Protein AF-A0AAU5I8P6-F1 (afdb_monomer)

Mean predicted aligned error: 8.09 Å

pLDDT: mean 85.66, std 13.5, range [38.06, 97.94]

Structure (mmCIF, N/CA/C/O backbone):
data_AF-A0AAU5I8P6-F1
#
_entry.id   AF-A0AAU5I8P6-F1
#
loop_
_atom_site.group_PDB
_atom_site.id
_atom_site.type_symbol
_atom_site.label_atom_id
_atom_site.label_alt_id
_atom_site.label_comp_id
_atom_site.label_asym_id
_atom_site.label_entity_id
_atom_site.label_seq_id
_atom_site.pdbx_PDB_ins_code
_atom_site.Cartn_x
_atom_site.Cartn_y
_atom_site.Cartn_z
_atom_site.occupancy
_atom_site.B_iso_or_equiv
_atom_site.auth_seq_id
_atom_site.auth_comp_id
_atom_site.auth_asym_id
_atom_site.auth_atom_id
_atom_site.pdbx_PDB_model_num
ATOM 1 N N . MET A 1 1 ? 36.161 -5.180 -38.883 1.00 38.06 1 MET A N 1
ATOM 2 C CA . MET A 1 1 ? 35.392 -4.011 -38.407 1.00 38.06 1 MET A CA 1
ATOM 3 C C . MET A 1 1 ? 34.791 -4.362 -37.059 1.00 38.06 1 MET A C 1
ATOM 5 O O . MET A 1 1 ? 33.979 -5.272 -36.997 1.00 38.06 1 MET A O 1
ATOM 9 N N . THR A 1 2 ? 35.215 -3.701 -35.987 1.00 54.69 2 THR A N 1
ATOM 10 C CA . THR A 1 2 ? 34.563 -3.771 -34.671 1.00 54.69 2 THR A CA 1
ATOM 11 C C . THR A 1 2 ? 33.466 -2.709 -34.642 1.00 54.69 2 THR A C 1
ATOM 13 O O . THR A 1 2 ? 33.736 -1.548 -34.342 1.00 54.69 2 THR A O 1
ATOM 16 N N . GLY A 1 3 ? 32.255 -3.079 -35.065 1.00 48.19 3 GLY A N 1
ATOM 17 C CA . GLY A 1 3 ? 31.075 -2.227 -34.887 1.00 48.19 3 GLY A CA 1
ATOM 18 C C . GLY A 1 3 ? 30.743 -2.054 -33.396 1.00 48.19 3 GLY A C 1
ATOM 19 O O . GLY A 1 3 ? 31.199 -2.869 -32.588 1.00 48.19 3 GLY A O 1
ATOM 20 N N . PRO A 1 4 ? 29.982 -1.014 -33.006 1.00 52.97 4 PRO A N 1
ATOM 21 C CA . PRO A 1 4 ? 29.593 -0.817 -31.612 1.00 52.97 4 PRO A CA 1
ATOM 22 C C . PRO A 1 4 ? 28.856 -2.061 -31.100 1.00 52.97 4 PRO A C 1
ATOM 24 O O . PRO A 1 4 ? 27.838 -2.457 -31.666 1.00 52.97 4 PRO A O 1
ATOM 27 N N . SER A 1 5 ? 29.377 -2.698 -30.044 1.00 63.19 5 SER A N 1
ATOM 28 C CA . SER A 1 5 ? 28.710 -3.833 -29.403 1.00 63.19 5 SER A CA 1
ATOM 29 C C . SER A 1 5 ? 27.565 -3.298 -28.548 1.00 63.19 5 SER A C 1
ATOM 31 O O . SER A 1 5 ? 27.720 -3.056 -27.351 1.00 63.19 5 SER A O 1
ATOM 33 N N . TYR A 1 6 ? 26.423 -3.042 -29.176 1.00 64.38 6 TYR A N 1
ATOM 34 C CA . TYR A 1 6 ? 25.206 -2.750 -28.438 1.00 64.38 6 TYR A CA 1
ATOM 35 C C . TYR A 1 6 ? 24.753 -4.048 -27.755 1.00 64.38 6 TYR A C 1
ATOM 37 O O . TYR A 1 6 ? 24.409 -5.016 -28.431 1.00 64.38 6 TYR A O 1
ATOM 45 N N . THR A 1 7 ? 24.822 -4.107 -26.424 1.00 65.12 7 THR A N 1
ATOM 46 C CA . THR A 1 7 ? 24.395 -5.268 -25.628 1.00 65.12 7 THR A CA 1
ATOM 47 C C . THR A 1 7 ? 23.141 -4.911 -24.830 1.00 65.12 7 THR A C 1
ATOM 49 O O . THR A 1 7 ? 23.043 -3.826 -24.262 1.00 65.12 7 THR A O 1
ATOM 52 N N . SER A 1 8 ? 22.157 -5.813 -24.791 1.00 68.31 8 SER A N 1
ATOM 53 C CA . SER A 1 8 ? 20.962 -5.691 -23.945 1.00 68.31 8 SER A CA 1
ATOM 54 C C . SER A 1 8 ? 20.934 -6.818 -22.910 1.00 68.31 8 SER A C 1
ATOM 56 O O . SER A 1 8 ? 21.390 -7.930 -23.173 1.00 68.31 8 SER A O 1
ATOM 58 N N . ASN A 1 9 ? 20.405 -6.537 -21.713 1.00 74.62 9 ASN A N 1
ATOM 59 C CA . ASN A 1 9 ? 20.181 -7.546 -20.671 1.00 74.62 9 AS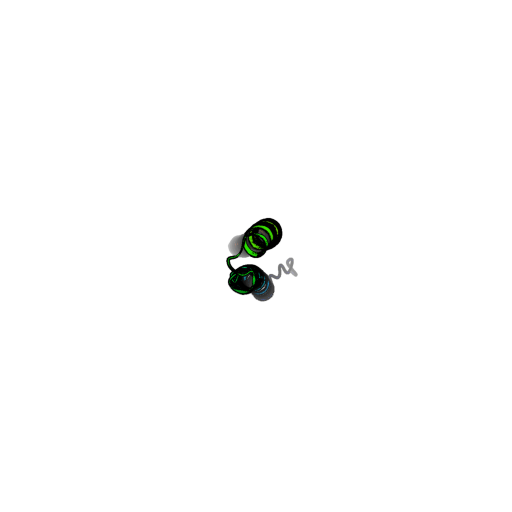N A CA 1
ATOM 60 C C . ASN A 1 9 ? 18.696 -7.572 -20.263 1.00 74.62 9 ASN A C 1
ATOM 62 O O . ASN A 1 9 ? 18.323 -7.067 -19.200 1.00 74.62 9 ASN A O 1
ATOM 66 N N . PRO A 1 10 ? 17.821 -8.148 -21.107 1.00 72.69 10 PRO A N 1
ATOM 67 C CA . PRO A 1 10 ? 16.388 -8.206 -20.834 1.00 72.69 10 PRO A CA 1
ATOM 68 C C . PRO A 1 10 ? 16.053 -9.030 -19.583 1.00 72.69 10 PRO A C 1
ATOM 70 O O . PRO A 1 10 ? 15.050 -8.756 -18.929 1.00 72.69 10 PRO A O 1
ATOM 73 N N . ALA A 1 11 ? 16.893 -10.002 -19.209 1.00 75.69 11 ALA A N 1
ATOM 74 C CA . ALA A 1 11 ? 16.685 -10.818 -18.015 1.00 75.69 11 ALA A CA 1
ATOM 75 C C . ALA A 1 11 ? 16.783 -9.989 -16.724 1.00 75.69 11 ALA A C 1
ATOM 77 O O . ALA A 1 11 ? 15.948 -10.151 -15.836 1.00 75.69 11 ALA A O 1
ATOM 78 N N . ALA A 1 12 ? 17.743 -9.061 -16.639 1.00 76.94 12 ALA A N 1
ATOM 79 C CA . ALA A 1 12 ? 17.863 -8.154 -15.496 1.00 76.94 12 ALA A CA 1
ATOM 80 C C . ALA A 1 12 ? 16.648 -7.216 -15.369 1.00 76.94 12 ALA A C 1
ATOM 82 O O . ALA A 1 12 ? 16.142 -7.011 -14.268 1.00 76.94 12 ALA A O 1
ATOM 83 N N . ILE A 1 13 ? 16.132 -6.710 -16.495 1.00 77.75 13 ILE A N 1
ATOM 84 C CA . ILE A 1 13 ? 14.933 -5.853 -16.535 1.00 77.75 13 ILE A CA 1
ATOM 85 C C . ILE A 1 13 ? 13.688 -6.626 -16.069 1.00 77.75 13 ILE A C 1
ATOM 87 O O . ILE A 1 13 ? 12.906 -6.123 -15.261 1.00 77.75 13 ILE A O 1
ATOM 91 N N . ILE A 1 14 ? 13.518 -7.869 -16.534 1.00 80.19 14 ILE A N 1
ATOM 92 C CA . ILE A 1 14 ? 12.419 -8.750 -16.103 1.00 80.19 14 ILE A CA 1
ATOM 93 C C . ILE A 1 14 ? 12.543 -9.087 -14.611 1.00 80.19 14 ILE A C 1
ATOM 95 O O . ILE A 1 14 ? 11.541 -9.101 -13.901 1.00 80.19 14 ILE A O 1
ATOM 99 N N . GLY A 1 15 ? 13.761 -9.332 -14.119 1.00 80.44 15 GLY A N 1
ATOM 100 C CA . GLY A 1 15 ? 14.017 -9.565 -12.697 1.00 80.44 15 GLY A CA 1
ATOM 101 C C . GLY A 1 15 ? 13.605 -8.375 -11.829 1.00 80.44 15 GLY A C 1
ATOM 102 O O . GLY A 1 15 ? 12.868 -8.558 -10.866 1.00 80.44 15 GLY A O 1
ATOM 103 N N . GLY A 1 16 ? 14.006 -7.157 -12.210 1.00 79.50 16 GLY A N 1
ATOM 104 C CA . GLY A 1 16 ? 13.607 -5.933 -11.507 1.00 79.50 16 GLY A CA 1
ATOM 105 C C . GLY A 1 16 ? 12.095 -5.686 -11.527 1.00 79.50 16 GLY A C 1
ATOM 106 O O . GLY A 1 16 ? 11.534 -5.273 -10.519 1.00 79.50 16 GLY A O 1
ATOM 107 N N . THR A 1 17 ? 11.427 -6.019 -12.638 1.00 84.88 17 THR A N 1
ATOM 108 C CA . THR A 1 17 ? 9.960 -5.925 -12.770 1.00 84.88 17 THR A CA 1
ATOM 109 C C . THR A 1 17 ? 9.250 -6.768 -11.708 1.00 84.88 17 THR A C 1
ATOM 111 O O . THR A 1 17 ? 8.393 -6.257 -10.997 1.00 84.88 17 THR A O 1
ATOM 114 N N . ARG A 1 18 ? 9.663 -8.030 -11.531 1.00 87.06 18 ARG A N 1
ATOM 115 C CA . ARG A 1 18 ? 9.053 -8.934 -10.540 1.00 87.06 18 ARG A CA 1
ATOM 116 C C . ARG A 1 18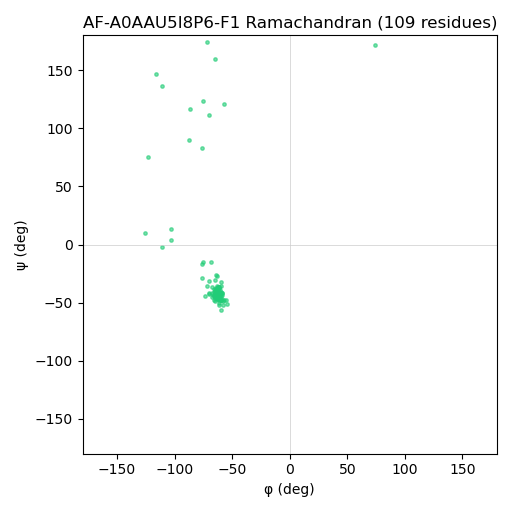 ? 9.192 -8.423 -9.110 1.00 87.06 18 ARG A C 1
ATOM 118 O O . ARG A 1 18 ? 8.242 -8.491 -8.347 1.00 87.06 18 ARG A O 1
ATOM 125 N N . VAL A 1 19 ? 10.359 -7.875 -8.762 1.00 89.06 19 VAL A N 1
ATOM 126 C CA . VAL A 1 19 ? 10.601 -7.314 -7.421 1.00 89.06 19 VAL A CA 1
ATOM 127 C C . VAL A 1 19 ? 9.634 -6.166 -7.119 1.00 89.06 19 VAL A C 1
ATOM 129 O O . VAL A 1 19 ? 9.141 -6.056 -6.001 1.00 89.06 19 VAL A O 1
ATOM 132 N N . ILE A 1 20 ? 9.348 -5.323 -8.112 1.00 90.19 20 ILE A N 1
ATOM 133 C CA . ILE A 1 20 ? 8.416 -4.201 -7.968 1.00 90.19 20 ILE A CA 1
ATOM 134 C C . ILE A 1 20 ? 6.971 -4.699 -7.829 1.00 90.19 20 ILE A C 1
ATOM 136 O O . ILE A 1 20 ? 6.238 -4.211 -6.973 1.00 90.19 20 ILE A O 1
ATOM 140 N N . GLU A 1 21 ? 6.5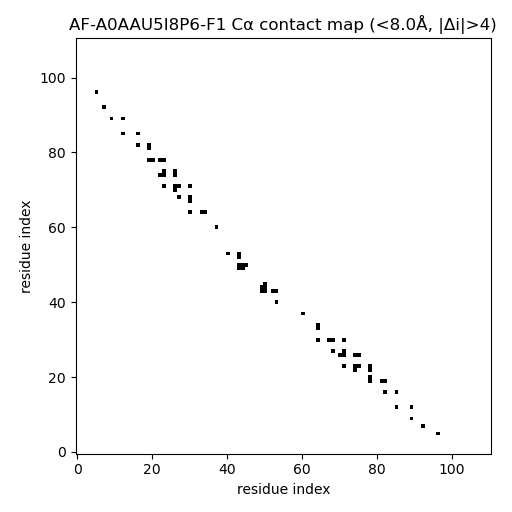75 -5.690 -8.630 1.00 89.00 21 GLU A N 1
ATOM 141 C CA . GLU A 1 21 ? 5.248 -6.317 -8.539 1.00 89.00 21 GLU A CA 1
ATOM 142 C C . GLU A 1 21 ? 5.023 -6.984 -7.171 1.00 89.00 21 GLU A C 1
ATOM 144 O O . GLU A 1 21 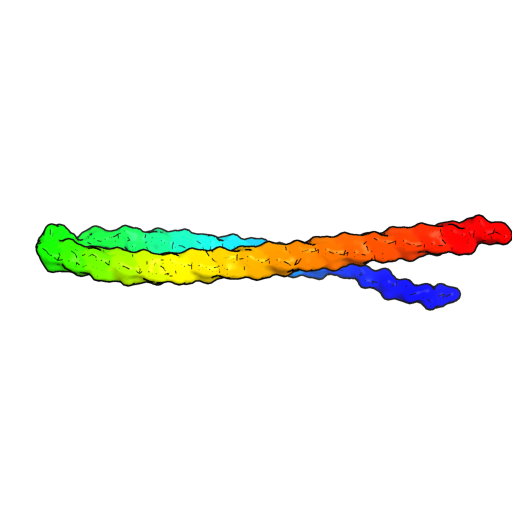? 3.952 -6.846 -6.578 1.00 89.00 21 GLU A O 1
ATOM 149 N N . ASP A 1 22 ? 6.037 -7.676 -6.645 1.00 92.25 22 ASP A N 1
ATOM 150 C CA . ASP A 1 22 ? 5.972 -8.303 -5.324 1.00 92.25 22 ASP A CA 1
ATOM 151 C C . ASP A 1 22 ? 5.903 -7.258 -4.199 1.00 92.25 22 ASP A C 1
ATOM 153 O O . ASP A 1 22 ? 5.172 -7.455 -3.229 1.00 92.25 22 ASP A O 1
ATOM 157 N N . LEU A 1 23 ? 6.596 -6.120 -4.339 1.00 90.56 23 LEU A N 1
ATOM 158 C CA . LEU A 1 23 ? 6.508 -5.013 -3.383 1.00 90.56 23 LEU A CA 1
ATOM 159 C C . LEU A 1 23 ? 5.098 -4.404 -3.335 1.00 90.56 23 LEU A C 1
ATOM 161 O O . LEU A 1 23 ? 4.593 -4.152 -2.242 1.00 90.56 23 LEU A O 1
ATOM 165 N N . GLY A 1 24 ? 4.467 -4.187 -4.495 1.00 91.88 24 GLY A N 1
ATOM 166 C CA . GLY A 1 24 ? 3.087 -3.695 -4.570 1.00 91.88 24 GLY A CA 1
ATOM 167 C C . GLY A 1 24 ? 2.109 -4.644 -3.877 1.00 91.88 24 GLY A C 1
ATOM 168 O O . GLY A 1 24 ? 1.355 -4.229 -3.001 1.00 91.88 24 GLY A O 1
ATOM 169 N N . ARG A 1 25 ? 2.210 -5.948 -4.168 1.00 93.19 25 ARG A N 1
ATOM 170 C CA . ARG A 1 25 ? 1.380 -6.972 -3.512 1.00 93.19 25 ARG A CA 1
ATOM 171 C C . ARG A 1 25 ? 1.581 -6.997 -1.997 1.00 93.19 25 ARG A C 1
ATOM 173 O O . ARG A 1 25 ? 0.610 -7.058 -1.252 1.00 93.19 25 ARG A O 1
ATOM 180 N N . TYR A 1 26 ? 2.831 -6.927 -1.540 1.00 94.88 26 TYR A N 1
ATOM 181 C CA . TYR A 1 26 ? 3.136 -6.910 -0.112 1.00 94.88 26 TYR A CA 1
ATOM 182 C C . TYR A 1 26 ? 2.548 -5.677 0.591 1.00 94.88 26 TYR A C 1
ATOM 184 O O . TYR A 1 26 ? 2.077 -5.778 1.722 1.00 94.88 26 TYR A O 1
ATOM 192 N N . ALA A 1 27 ? 2.535 -4.516 -0.070 1.00 91.81 27 ALA A N 1
ATOM 193 C CA . ALA A 1 27 ? 1.924 -3.312 0.483 1.00 91.81 27 ALA A CA 1
ATOM 194 C C . ALA A 1 27 ? 0.405 -3.475 0.686 1.00 91.81 27 ALA A C 1
ATOM 196 O O . ALA A 1 27 ? -0.107 -3.126 1.753 1.00 91.81 27 ALA A O 1
ATOM 197 N N . ASP A 1 28 ? -0.289 -4.081 -0.281 1.00 92.75 28 ASP A N 1
ATOM 198 C CA . ASP A 1 28 ? -1.718 -4.396 -0.168 1.00 92.75 28 ASP A CA 1
ATOM 199 C C . ASP A 1 28 ? -1.994 -5.413 0.956 1.00 92.75 28 ASP A C 1
ATOM 201 O O . ASP A 1 28 ? -2.934 -5.253 1.739 1.00 92.75 28 ASP A O 1
ATOM 205 N N . GLU A 1 29 ? -1.151 -6.444 1.085 1.00 95.25 29 GLU A N 1
ATOM 206 C CA . GLU A 1 29 ? -1.253 -7.454 2.148 1.00 95.25 29 GLU A CA 1
ATOM 207 C C . GLU A 1 29 ? -1.090 -6.841 3.547 1.00 95.25 29 GLU A C 1
ATOM 209 O O . GLU A 1 29 ? -1.842 -7.178 4.467 1.00 95.25 29 GLU A O 1
ATOM 214 N N . VAL A 1 30 ? -0.151 -5.904 3.713 1.00 93.06 30 VAL A N 1
ATOM 215 C CA . VAL A 1 30 ? 0.032 -5.159 4.968 1.00 93.06 30 VAL A CA 1
ATOM 216 C C . VAL A 1 30 ? -1.211 -4.331 5.297 1.00 93.06 30 VAL A C 1
ATOM 218 O O . VAL A 1 30 ? -1.669 -4.362 6.443 1.00 93.06 30 VAL A O 1
ATOM 221 N N . GLY A 1 31 ? -1.789 -3.641 4.308 1.00 94.56 31 GLY A N 1
ATOM 222 C CA . GLY A 1 31 ? -3.041 -2.896 4.470 1.00 94.56 31 GLY A CA 1
ATOM 223 C C . GLY A 1 31 ? -4.185 -3.791 4.940 1.00 94.56 31 GLY A C 1
ATOM 224 O O . GLY A 1 31 ? -4.789 -3.547 5.988 1.00 94.56 31 GLY A O 1
ATOM 225 N N . ALA A 1 32 ? -4.415 -4.900 4.237 1.00 95.75 32 ALA A N 1
ATOM 226 C CA . ALA A 1 32 ? -5.441 -5.872 4.600 1.00 95.75 32 ALA A CA 1
ATOM 227 C C . ALA A 1 32 ? -5.231 -6.448 6.013 1.00 95.75 32 ALA A C 1
ATOM 229 O O . ALA A 1 32 ? -6.184 -6.566 6.790 1.00 95.75 32 ALA A O 1
ATOM 230 N N . SER A 1 33 ? -3.984 -6.760 6.380 1.00 96.38 33 SER A N 1
ATOM 231 C CA . SER A 1 33 ? -3.647 -7.252 7.717 1.00 96.38 33 SER A CA 1
ATOM 232 C C . SER A 1 33 ? -3.923 -6.211 8.805 1.00 96.38 33 SER A C 1
ATOM 234 O O . SER A 1 33 ? -4.402 -6.575 9.880 1.00 96.38 33 SER A O 1
ATOM 236 N N . ALA A 1 34 ? -3.637 -4.931 8.555 1.00 95.69 34 ALA A N 1
ATOM 237 C CA . ALA A 1 34 ? -3.914 -3.855 9.504 1.00 95.69 34 ALA A CA 1
ATOM 238 C C . ALA A 1 34 ? -5.422 -3.658 9.707 1.00 95.69 34 ALA A C 1
ATOM 240 O O . ALA A 1 34 ? -5.886 -3.566 10.846 1.00 95.69 34 ALA A O 1
ATOM 241 N N . HIS A 1 35 ? -6.196 -3.677 8.618 1.00 97.06 35 HIS A N 1
ATOM 242 C CA . HIS A 1 35 ? -7.658 -3.640 8.675 1.00 97.06 35 HIS A CA 1
ATOM 243 C C . HIS A 1 35 ? -8.222 -4.788 9.515 1.00 97.06 35 HIS A C 1
ATOM 245 O O . HIS A 1 35 ? -9.056 -4.556 10.390 1.00 97.06 35 HIS A O 1
ATOM 251 N N . ALA A 1 36 ? -7.748 -6.015 9.286 1.00 96.88 36 ALA A N 1
ATOM 252 C CA . ALA A 1 36 ? -8.200 -7.184 10.031 1.00 96.88 36 ALA A CA 1
ATOM 253 C C . ALA A 1 36 ? -7.855 -7.087 11.526 1.00 96.88 36 ALA A C 1
ATOM 255 O O . ALA A 1 36 ? -8.710 -7.343 12.374 1.00 96.88 36 ALA A O 1
ATOM 256 N N . ALA A 1 37 ? -6.626 -6.678 11.856 1.00 94.81 37 ALA A N 1
ATOM 257 C CA . ALA A 1 37 ? -6.160 -6.574 13.238 1.00 94.81 37 ALA A CA 1
ATOM 258 C C . ALA A 1 37 ? -6.914 -5.510 14.053 1.00 94.81 37 ALA A C 1
ATOM 260 O O . ALA A 1 37 ? -7.063 -5.657 15.264 1.00 94.81 37 ALA A O 1
ATOM 261 N N . LEU A 1 38 ? -7.391 -4.447 13.402 1.00 95.44 38 LEU A N 1
ATOM 262 C CA . LEU A 1 38 ? -8.044 -3.315 14.064 1.00 95.44 38 LEU A CA 1
ATOM 263 C C . LEU A 1 38 ? -9.577 -3.320 13.937 1.00 95.44 38 LEU A C 1
ATOM 265 O O . LEU A 1 38 ? -10.242 -2.379 14.380 1.00 95.44 38 LEU A O 1
ATOM 269 N N . ALA A 1 39 ? -10.158 -4.356 13.330 1.00 95.12 39 ALA A N 1
ATOM 270 C CA . ALA A 1 39 ? -11.601 -4.449 13.130 1.00 95.12 39 ALA A CA 1
ATOM 271 C C . ALA A 1 39 ? -12.375 -4.672 14.442 1.00 95.12 39 ALA A C 1
ATOM 273 O O . ALA A 1 39 ? -13.516 -4.219 14.567 1.00 95.12 39 ALA A O 1
ATOM 274 N N . ASP A 1 40 ? -11.771 -5.362 15.414 1.00 94.50 40 ASP A N 1
ATOM 275 C CA . ASP A 1 40 ? -12.453 -5.743 16.648 1.00 94.50 40 ASP A CA 1
ATOM 276 C C . ASP A 1 40 ? -12.625 -4.560 17.615 1.00 94.50 40 ASP A C 1
ATOM 278 O O . ASP A 1 40 ? -11.673 -3.910 18.048 1.00 94.50 40 ASP A O 1
ATOM 282 N N . THR A 1 41 ? -13.880 -4.313 17.983 1.00 95.38 41 THR A N 1
ATOM 283 C CA . THR A 1 41 ? -14.296 -3.305 18.971 1.00 95.38 41 THR A CA 1
ATOM 284 C C . THR A 1 41 ? -15.151 -3.908 20.086 1.00 95.38 41 THR A C 1
ATOM 286 O O . THR A 1 41 ? -15.728 -3.179 20.896 1.00 95.38 41 THR A O 1
ATOM 289 N N . SER A 1 42 ? -15.250 -5.240 20.149 1.00 93.19 42 SER A N 1
ATOM 290 C CA . SER A 1 42 ? -16.049 -5.946 21.157 1.00 93.19 42 SER A CA 1
ATOM 291 C C . SER A 1 42 ? -15.525 -5.727 22.581 1.00 93.19 42 SER A C 1
ATOM 293 O O . SER A 1 42 ? -16.295 -5.726 23.538 1.00 93.19 42 SER A O 1
ATOM 295 N N . TRP A 1 43 ? -14.228 -5.443 22.715 1.00 94.00 43 TRP A N 1
ATOM 296 C CA . TRP A 1 43 ? -13.545 -5.202 23.986 1.00 94.00 43 TRP A CA 1
ATOM 297 C C . TRP A 1 43 ? -13.952 -3.903 24.695 1.00 94.00 43 TRP A C 1
ATOM 299 O O . TRP A 1 43 ? -13.657 -3.746 25.878 1.00 94.00 43 TRP A O 1
ATOM 309 N N . THR A 1 44 ? -14.618 -2.966 24.013 1.00 94.69 44 THR A N 1
ATOM 310 C CA . THR A 1 44 ? -14.943 -1.659 24.606 1.00 94.69 44 THR A CA 1
ATOM 311 C C . THR A 1 44 ? -16.104 -1.726 25.598 1.00 94.69 44 THR A C 1
ATOM 313 O O . THR A 1 44 ? -16.269 -0.797 26.374 1.00 94.69 44 THR A O 1
ATOM 316 N N . GLY A 1 45 ? -16.907 -2.796 25.596 1.00 93.31 45 GLY A N 1
ATOM 317 C CA . GLY A 1 45 ? -18.142 -2.878 26.384 1.00 93.31 45 GLY A CA 1
ATOM 318 C C . GLY A 1 45 ? -19.288 -2.028 25.813 1.00 93.31 45 GLY A C 1
ATOM 319 O O . GLY A 1 45 ? -19.101 -1.259 24.866 1.00 93.31 45 GLY A O 1
ATOM 320 N N . ASP A 1 46 ? -20.488 -2.193 26.381 1.00 94.94 46 ASP A N 1
ATOM 321 C CA . ASP A 1 46 ? -21.737 -1.594 25.867 1.00 94.94 46 ASP A CA 1
ATOM 322 C C . ASP A 1 46 ? -22.326 -0.485 26.756 1.00 94.94 46 ASP A C 1
ATOM 324 O O . ASP A 1 46 ? -23.338 0.128 26.398 1.00 94.94 46 ASP A O 1
ATOM 328 N N . ASP A 1 47 ? -21.698 -0.201 27.900 1.00 97.25 47 ASP A N 1
ATOM 329 C CA . ASP A 1 47 ? -22.081 0.919 28.759 1.00 97.25 47 ASP A CA 1
ATOM 330 C C . ASP A 1 47 ? -21.704 2.281 28.139 1.00 97.25 47 ASP A C 1
ATOM 332 O O . ASP A 1 47 ? -21.070 2.370 27.084 1.00 97.25 47 ASP A O 1
ATOM 336 N N . SER A 1 48 ? -22.117 3.378 28.780 1.00 97.00 48 SER A N 1
ATOM 337 C CA . SER A 1 48 ? -21.861 4.730 28.268 1.00 97.00 48 SER A CA 1
ATOM 338 C C . SER A 1 48 ? -20.371 5.049 28.119 1.00 97.00 48 SER A C 1
ATOM 340 O O . SER A 1 48 ? -19.996 5.797 27.218 1.00 97.00 48 SER A O 1
ATOM 342 N N . TYR A 1 49 ? -19.522 4.490 28.985 1.00 96.81 49 TYR A N 1
ATOM 343 C CA . TYR A 1 49 ? -18.078 4.682 28.904 1.00 96.81 49 TYR A CA 1
ATOM 344 C C . TYR A 1 49 ? -17.491 3.886 27.733 1.00 96.81 49 TYR A C 1
ATOM 346 O O . TYR A 1 49 ? -16.728 4.427 26.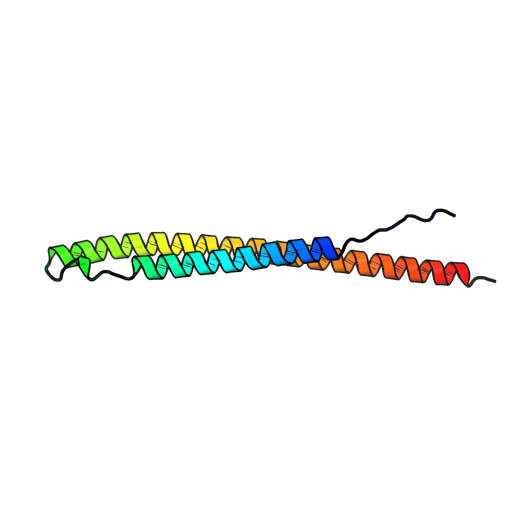934 1.00 96.81 49 TYR A O 1
ATOM 354 N N . GLY A 1 50 ? -17.920 2.638 27.563 1.00 97.94 50 GLY A N 1
ATOM 355 C CA . GLY A 1 50 ? -17.534 1.776 26.456 1.00 97.94 50 GLY A CA 1
ATOM 356 C C . GLY A 1 50 ? -17.936 2.315 25.089 1.00 97.94 50 GLY A C 1
ATOM 357 O O . GLY A 1 50 ? -17.165 2.237 24.133 1.00 97.94 50 GLY A O 1
ATOM 358 N N . GLN A 1 51 ? -19.107 2.946 24.995 1.00 96.62 51 GLN A N 1
ATOM 359 C CA . GLN A 1 51 ? -19.542 3.640 23.783 1.00 96.62 51 GLN A CA 1
ATOM 360 C C . GLN A 1 51 ? -18.631 4.825 23.441 1.00 96.62 51 GLN A C 1
ATOM 362 O O . GLN A 1 51 ? -18.257 4.985 22.279 1.00 96.62 51 GLN A O 1
ATOM 367 N N . GLN A 1 52 ? -18.243 5.628 24.437 1.00 97.12 52 GLN A N 1
ATOM 368 C CA . GLN A 1 52 ? -17.325 6.751 24.236 1.00 97.12 52 GLN A CA 1
ATOM 369 C C . GLN A 1 52 ? -15.933 6.264 23.810 1.00 97.12 52 GLN A C 1
ATOM 371 O O . GLN A 1 52 ? -15.384 6.739 22.816 1.00 97.12 52 GLN A O 1
ATOM 376 N N . LEU A 1 53 ? -15.410 5.244 24.491 1.00 97.38 53 LEU A N 1
ATOM 377 C CA . LEU A 1 53 ? -14.135 4.610 24.163 1.00 97.38 53 LEU A CA 1
ATOM 378 C C . LEU A 1 53 ? -14.123 4.042 22.737 1.00 97.38 53 LEU A C 1
ATOM 380 O O . LEU A 1 53 ? -13.150 4.214 22.004 1.00 97.38 53 LEU A O 1
ATOM 384 N N . ARG A 1 54 ? -15.222 3.404 22.313 1.00 97.38 54 ARG A N 1
ATOM 385 C CA . ARG A 1 54 ? -15.381 2.894 20.947 1.00 97.38 54 ARG A CA 1
ATOM 386 C C . ARG A 1 54 ? -15.306 4.008 19.912 1.00 97.38 54 ARG A C 1
ATOM 388 O O . ARG A 1 54 ? -14.663 3.817 18.884 1.00 97.38 54 ARG A O 1
ATOM 395 N N . GLN A 1 55 ? -15.934 5.155 20.166 1.00 96.12 55 GLN A N 1
ATOM 396 C CA . GLN A 1 55 ? -15.873 6.294 19.247 1.00 96.12 55 GLN A CA 1
ATOM 397 C C . GLN A 1 55 ? -14.445 6.834 19.102 1.00 96.12 55 GLN A C 1
ATOM 399 O O . GLN A 1 55 ? -13.976 7.005 17.976 1.00 96.12 55 GLN A O 1
ATOM 404 N N . GLU A 1 56 ? -13.736 7.037 20.214 1.00 96.12 56 GLU A N 1
ATOM 405 C CA . GLU A 1 56 ? -12.347 7.522 20.204 1.00 96.12 56 GLU A CA 1
ATOM 406 C C . GLU A 1 56 ? -11.399 6.540 19.498 1.00 96.12 56 GLU A C 1
ATOM 408 O O . GLU A 1 56 ? -10.569 6.940 18.671 1.00 96.12 56 GLU A O 1
ATOM 413 N N . PHE A 1 57 ? -11.558 5.240 19.772 1.00 96.44 57 PHE A N 1
ATOM 414 C CA . PHE A 1 57 ? -10.795 4.189 19.107 1.00 96.44 57 PHE A CA 1
ATOM 415 C C . PHE A 1 57 ? -11.056 4.171 17.601 1.00 96.44 57 PHE A C 1
ATOM 417 O O . PHE A 1 57 ? -10.101 4.193 16.830 1.00 96.44 57 PHE A O 1
ATOM 424 N N . VAL A 1 58 ? -12.324 4.159 17.173 1.00 96.69 58 VAL A N 1
ATOM 425 C CA . VAL A 1 58 ? -12.697 4.120 15.749 1.00 96.69 58 VAL A CA 1
ATOM 426 C C . VAL A 1 58 ? -12.129 5.324 15.005 1.00 96.69 58 VAL A C 1
ATOM 428 O O . VAL A 1 58 ? -11.547 5.153 13.940 1.00 96.69 58 VAL A O 1
ATOM 431 N N . GLN A 1 59 ? -12.208 6.523 15.584 1.00 96.69 59 GLN A N 1
ATOM 432 C CA . GLN A 1 59 ? -11.658 7.722 14.954 1.00 96.69 59 GLN A CA 1
ATOM 433 C C . GLN A 1 59 ? -10.138 7.627 14.755 1.00 96.69 59 GLN A C 1
ATOM 435 O O . GLN A 1 59 ? -9.620 7.957 13.686 1.00 96.69 59 GLN A O 1
ATOM 440 N N . THR A 1 60 ? -9.416 7.154 15.773 1.00 96.25 60 THR A N 1
ATOM 441 C CA . THR A 1 60 ? -7.960 6.972 15.686 1.00 96.25 60 THR A CA 1
ATOM 442 C C . THR A 1 60 ? -7.599 5.860 14.704 1.00 96.25 60 THR A C 1
ATOM 444 O O . THR A 1 60 ? -6.720 6.041 13.861 1.00 96.25 60 THR A O 1
ATOM 447 N N . ARG A 1 61 ? -8.305 4.728 14.772 1.00 96.81 61 ARG A N 1
ATOM 448 C CA . ARG A 1 61 ? -8.156 3.594 13.861 1.00 96.81 61 ARG A CA 1
ATOM 449 C C . ARG A 1 61 ? -8.316 4.035 12.413 1.00 96.81 61 ARG A C 1
ATOM 451 O O . ARG A 1 61 ? -7.451 3.727 11.604 1.00 96.81 61 ARG A O 1
ATOM 458 N N . ASP A 1 62 ? -9.391 4.744 12.090 1.00 96.56 62 ASP A N 1
ATOM 459 C CA . ASP A 1 62 ? -9.703 5.125 10.712 1.00 96.56 62 ASP A CA 1
ATOM 460 C C . ASP A 1 62 ? -8.622 6.058 10.136 1.00 96.56 62 ASP A C 1
ATOM 462 O O . ASP A 1 62 ? -8.240 5.917 8.978 1.00 96.56 62 ASP A O 1
ATOM 466 N N . SER A 1 63 ? -8.049 6.944 10.959 1.00 97.12 63 SER A N 1
ATOM 467 C CA . SER A 1 63 ? -6.901 7.780 10.575 1.00 97.12 63 SER A CA 1
ATOM 468 C C . SER A 1 63 ? -5.634 6.958 10.286 1.00 97.12 63 SER A C 1
ATOM 470 O O . SER A 1 63 ? -4.931 7.189 9.296 1.00 97.12 63 SER A O 1
ATOM 472 N N . VAL A 1 64 ? -5.349 5.958 11.128 1.00 96.25 64 VAL A N 1
ATOM 473 C CA . VAL A 1 64 ? -4.214 5.042 10.934 1.00 96.25 64 VAL A CA 1
ATOM 474 C C . VAL A 1 64 ? -4.399 4.209 9.667 1.00 96.25 64 VAL A C 1
ATOM 476 O O . VAL A 1 64 ? -3.484 4.150 8.849 1.00 96.25 64 VAL A O 1
ATOM 479 N N . LEU A 1 65 ? -5.577 3.611 9.476 1.00 97.38 65 LEU A N 1
ATOM 480 C CA . LEU A 1 65 ? -5.893 2.804 8.296 1.00 97.38 65 LEU A CA 1
ATOM 481 C C . LEU A 1 65 ? -5.807 3.639 7.014 1.00 97.38 65 LEU A C 1
ATOM 483 O O . LEU A 1 65 ? -5.124 3.233 6.081 1.00 97.38 65 LEU A O 1
ATOM 487 N N . ALA A 1 66 ? -6.346 4.862 7.011 1.00 96.88 66 ALA A N 1
ATOM 488 C CA . ALA A 1 66 ? -6.217 5.772 5.872 1.00 96.88 66 ALA A CA 1
ATOM 489 C C . ALA A 1 66 ? -4.752 6.104 5.533 1.00 96.88 66 ALA A C 1
ATOM 491 O O . ALA A 1 66 ? -4.391 6.241 4.364 1.00 96.88 66 ALA A O 1
ATOM 492 N N . THR A 1 67 ? -3.887 6.225 6.544 1.00 96.56 67 THR A N 1
ATOM 493 C CA . THR A 1 67 ? -2.448 6.438 6.328 1.00 96.56 67 THR A CA 1
ATOM 494 C C . THR A 1 67 ? -1.792 5.209 5.696 1.00 96.56 67 THR A C 1
ATOM 496 O O . THR A 1 67 ? -0.967 5.349 4.795 1.00 96.56 67 THR A O 1
ATOM 499 N N . ILE A 1 68 ? -2.161 4.009 6.146 1.00 95.81 68 ILE A N 1
ATOM 500 C CA . ILE A 1 68 ? -1.655 2.748 5.592 1.00 95.81 68 ILE A CA 1
ATOM 501 C C . ILE A 1 68 ? -2.105 2.582 4.134 1.00 95.81 68 ILE A C 1
ATOM 503 O O . ILE A 1 68 ? -1.270 2.289 3.279 1.00 95.81 68 ILE A O 1
ATOM 507 N N . ASP A 1 69 ? -3.371 2.866 3.831 1.00 95.75 69 ASP A N 1
ATOM 508 C CA . ASP A 1 69 ? -3.907 2.832 2.467 1.00 95.75 69 ASP A CA 1
ATOM 509 C C . ASP A 1 69 ? -3.176 3.818 1.547 1.00 95.75 69 ASP A C 1
ATOM 511 O O . ASP A 1 69 ? -2.823 3.487 0.413 1.00 95.75 69 ASP A O 1
ATOM 515 N N . ALA A 1 70 ? -2.881 5.025 2.040 1.00 96.19 70 ALA A N 1
ATOM 516 C CA . ALA A 1 70 ? -2.121 6.017 1.285 1.00 96.19 70 ALA A CA 1
ATOM 517 C C . ALA A 1 70 ? -0.685 5.551 0.988 1.00 96.19 70 ALA A C 1
ATOM 519 O O . ALA A 1 70 ? -0.163 5.812 -0.099 1.00 96.19 70 ALA A O 1
ATOM 520 N N . ILE A 1 71 ? -0.047 4.844 1.928 1.00 92.94 71 ILE A N 1
ATOM 521 C CA . ILE A 1 71 ? 1.277 4.244 1.717 1.00 92.94 71 ILE A CA 1
ATOM 522 C C . ILE A 1 71 ? 1.200 3.149 0.651 1.00 92.94 71 ILE A C 1
ATOM 524 O O . ILE A 1 71 ? 2.018 3.160 -0.271 1.00 92.94 71 ILE A O 1
ATOM 528 N N . ALA A 1 72 ? 0.222 2.243 0.738 1.00 93.25 72 ALA A N 1
ATOM 529 C CA . ALA A 1 72 ? 0.042 1.175 -0.244 1.00 93.25 72 ALA A CA 1
ATOM 530 C C . ALA A 1 72 ? -0.197 1.738 -1.653 1.00 93.25 72 ALA A C 1
ATOM 532 O O . ALA A 1 72 ? 0.515 1.385 -2.594 1.00 93.25 72 ALA A O 1
ATOM 533 N N . ALA A 1 73 ? -1.095 2.718 -1.782 1.00 91.75 73 ALA A N 1
ATOM 534 C CA . ALA A 1 73 ? -1.345 3.411 -3.042 1.00 91.75 73 ALA A CA 1
ATOM 535 C C . ALA A 1 73 ? -0.087 4.107 -3.593 1.00 91.75 73 ALA A C 1
ATOM 537 O O . ALA A 1 73 ? 0.183 4.051 -4.794 1.00 91.75 73 ALA A O 1
ATOM 538 N N . GLY A 1 74 ? 0.707 4.743 -2.725 1.00 92.25 74 GLY A N 1
ATOM 539 C CA . GLY A 1 74 ? 1.963 5.387 -3.108 1.00 92.25 74 GLY A CA 1
ATOM 540 C C . GLY A 1 74 ? 3.008 4.396 -3.626 1.00 92.25 74 GLY A C 1
ATOM 541 O O . GLY A 1 74 ? 3.646 4.657 -4.647 1.00 92.25 74 GLY A O 1
ATOM 542 N N . ILE A 1 75 ? 3.159 3.248 -2.959 1.00 91.12 75 ILE A N 1
ATOM 543 C CA . ILE A 1 75 ? 4.057 2.169 -3.393 1.00 91.12 75 ILE A CA 1
ATOM 544 C C . ILE A 1 75 ? 3.632 1.644 -4.764 1.00 91.12 75 ILE A C 1
ATOM 546 O O . ILE A 1 75 ? 4.473 1.557 -5.659 1.00 91.12 75 ILE A O 1
ATOM 550 N N . SER A 1 76 ? 2.342 1.362 -4.953 1.00 90.62 76 SER A N 1
ATOM 551 C CA . SER A 1 76 ? 1.808 0.880 -6.228 1.00 90.62 76 SER A CA 1
ATOM 552 C C . SER A 1 76 ? 2.022 1.892 -7.354 1.00 90.62 76 SER A C 1
ATOM 554 O O . S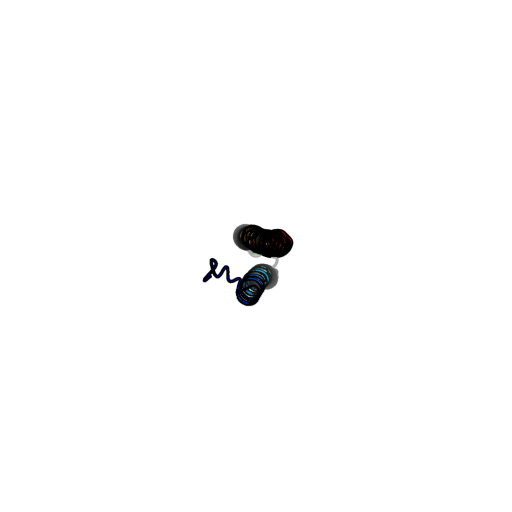ER A 1 76 ? 2.535 1.529 -8.407 1.00 90.62 76 SER A O 1
ATOM 556 N N . ALA A 1 77 ? 1.768 3.183 -7.115 1.00 89.62 77 ALA A N 1
ATOM 557 C CA . ALA A 1 77 ? 1.985 4.229 -8.117 1.00 89.62 77 ALA A CA 1
ATOM 558 C C . ALA A 1 77 ? 3.465 4.383 -8.522 1.00 89.62 77 ALA A C 1
ATOM 560 O O . ALA A 1 77 ? 3.786 4.516 -9.706 1.00 89.62 77 ALA A O 1
ATOM 561 N N . VAL A 1 78 ? 4.386 4.356 -7.550 1.00 87.44 78 VAL A N 1
ATOM 562 C CA . VAL A 1 78 ? 5.834 4.376 -7.826 1.00 87.44 78 VAL A CA 1
ATOM 563 C C . VAL A 1 78 ? 6.256 3.112 -8.576 1.00 87.44 78 VAL A C 1
ATOM 565 O O . VAL A 1 78 ? 7.079 3.180 -9.496 1.00 87.44 78 VAL A O 1
ATOM 568 N N . GLY A 1 79 ? 5.682 1.969 -8.201 1.00 89.69 79 GLY A N 1
ATOM 569 C CA . GLY A 1 79 ? 5.895 0.693 -8.862 1.00 89.69 79 GLY A CA 1
ATOM 570 C C . GLY A 1 79 ? 5.486 0.740 -10.329 1.00 89.69 79 GLY A C 1
ATOM 571 O O . GLY A 1 79 ? 6.335 0.536 -11.195 1.00 89.69 79 GLY A O 1
ATOM 572 N N . ASP A 1 80 ? 4.239 1.109 -10.615 1.00 87.38 80 ASP A N 1
ATOM 573 C CA . ASP A 1 80 ? 3.691 1.235 -11.970 1.00 87.38 80 ASP A CA 1
ATOM 574 C C . ASP A 1 80 ? 4.533 2.171 -12.843 1.00 87.38 80 ASP A C 1
ATOM 576 O O . ASP A 1 80 ? 4.954 1.792 -13.939 1.00 87.38 80 ASP A O 1
ATOM 580 N N . GLY A 1 81 ? 4.891 3.354 -12.329 1.00 87.50 81 GLY A N 1
ATOM 581 C CA . GLY A 1 81 ? 5.760 4.288 -13.050 1.00 87.50 81 GLY A CA 1
ATOM 582 C C . GLY A 1 81 ? 7.148 3.706 -13.348 1.00 87.50 81 GLY A C 1
ATOM 583 O O . GLY A 1 81 ? 7.720 3.932 -14.418 1.00 87.50 81 GLY A O 1
ATOM 584 N N . THR A 1 82 ? 7.698 2.908 -12.431 1.00 87.88 82 THR A N 1
ATOM 585 C CA . THR A 1 82 ? 8.974 2.215 -12.651 1.00 87.88 82 THR A CA 1
ATOM 586 C C . THR A 1 82 ? 8.832 1.106 -13.696 1.00 87.88 82 THR A C 1
ATOM 588 O O . THR A 1 82 ? 9.689 0.981 -14.574 1.00 87.88 82 THR A O 1
ATOM 591 N N . LEU A 1 83 ? 7.745 0.335 -13.656 1.00 89.88 83 LEU A N 1
ATOM 592 C CA . LEU A 1 83 ? 7.455 -0.717 -14.631 1.00 89.88 83 LEU A CA 1
ATOM 593 C C . LEU A 1 83 ? 7.275 -0.154 -16.042 1.00 89.88 83 LEU A C 1
ATOM 595 O O . LEU A 1 83 ? 7.824 -0.711 -16.995 1.00 89.88 83 LEU A O 1
ATOM 599 N N . ASP A 1 84 ? 6.585 0.972 -16.187 1.00 89.38 84 ASP A N 1
ATOM 600 C CA . ASP A 1 84 ? 6.400 1.635 -17.478 1.00 89.38 84 ASP A CA 1
ATOM 601 C C . ASP A 1 84 ? 7.719 2.165 -18.051 1.00 89.38 84 ASP A C 1
ATOM 603 O O . ASP A 1 84 ? 7.995 2.005 -19.248 1.00 89.38 84 ASP A O 1
ATOM 607 N N . ASN A 1 85 ? 8.599 2.691 -17.196 1.00 86.38 85 ASN A N 1
ATOM 608 C CA . ASN A 1 85 ? 9.958 3.061 -17.591 1.00 86.38 85 ASN A CA 1
ATOM 609 C C . ASN A 1 85 ? 10.772 1.839 -18.045 1.00 86.38 85 ASN A C 1
ATOM 611 O O . ASN A 1 85 ? 11.422 1.882 -19.093 1.00 86.38 85 ASN A O 1
ATOM 615 N N . LEU A 1 86 ? 10.715 0.726 -17.308 1.00 87.19 86 LEU A N 1
ATOM 616 C CA . LEU A 1 86 ? 11.413 -0.514 -17.667 1.00 87.19 86 LEU A CA 1
ATOM 617 C C . LEU A 1 86 ? 10.902 -1.100 -18.994 1.00 87.19 86 LEU A C 1
ATOM 619 O O . LEU A 1 86 ? 11.704 -1.526 -19.833 1.00 87.19 86 LEU A O 1
ATOM 623 N N . ARG A 1 87 ? 9.583 -1.077 -19.224 1.00 86.06 87 ARG A N 1
ATOM 624 C CA . ARG A 1 87 ? 8.955 -1.480 -20.494 1.00 86.06 87 ARG A CA 1
ATOM 625 C C . ARG A 1 87 ? 9.417 -0.589 -21.647 1.00 86.06 87 ARG A C 1
ATOM 627 O O . ARG A 1 87 ? 9.787 -1.109 -22.699 1.00 86.06 87 ARG A O 1
ATOM 634 N N . SER A 1 88 ? 9.478 0.723 -21.426 1.00 88.00 88 SER A N 1
ATOM 635 C CA . SER A 1 88 ? 9.952 1.699 -22.415 1.00 88.00 88 SER A CA 1
ATOM 636 C C . SER A 1 88 ? 11.425 1.488 -22.775 1.00 88.00 88 SER A C 1
ATOM 638 O O . SER A 1 88 ? 11.774 1.436 -23.954 1.00 88.00 88 SER A O 1
ATOM 640 N N . ILE A 1 89 ? 12.295 1.278 -21.778 1.00 85.44 89 ILE A N 1
ATOM 641 C CA . ILE A 1 89 ? 13.716 0.958 -21.993 1.00 85.44 89 ILE A CA 1
ATOM 642 C C . ILE A 1 89 ? 13.857 -0.318 -22.825 1.00 85.44 89 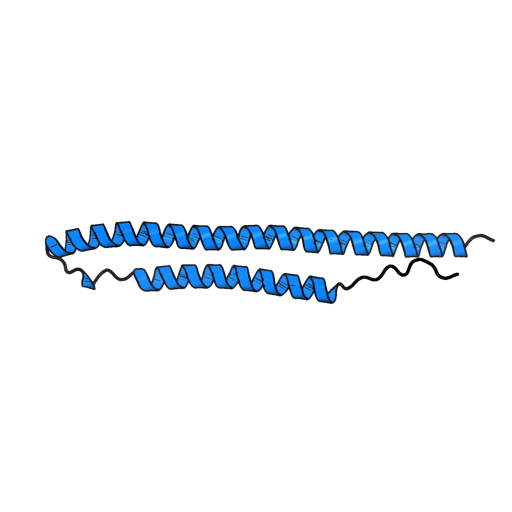ILE A C 1
ATOM 644 O O . ILE A 1 89 ? 14.616 -0.339 -23.795 1.00 85.44 89 ILE A O 1
ATOM 648 N N . ARG A 1 90 ? 13.110 -1.372 -22.480 1.00 83.62 90 ARG A N 1
ATOM 649 C CA . ARG A 1 90 ? 13.128 -2.636 -23.226 1.00 83.62 90 ARG A CA 1
ATOM 650 C C . ARG A 1 90 ? 12.684 -2.446 -24.680 1.00 83.62 90 ARG A C 1
ATOM 652 O O . ARG A 1 90 ? 13.329 -2.992 -25.573 1.00 83.62 90 ARG A O 1
ATOM 659 N N . GLY A 1 91 ? 11.620 -1.678 -24.917 1.00 84.88 91 GLY A N 1
ATOM 660 C CA . GLY A 1 91 ? 11.135 -1.358 -26.262 1.00 84.88 91 GLY A CA 1
ATOM 661 C C . GLY A 1 91 ? 12.173 -0.600 -27.092 1.00 84.88 91 GLY A C 1
ATOM 662 O O . GLY A 1 91 ? 12.483 -1.006 -28.211 1.00 84.88 91 GLY A O 1
ATOM 663 N N . ASN A 1 92 ? 12.786 0.435 -26.510 1.00 85.81 92 ASN A N 1
ATOM 664 C CA . ASN A 1 92 ? 13.835 1.219 -27.165 1.00 85.81 92 ASN A CA 1
ATOM 665 C C . ASN A 1 92 ? 15.062 0.364 -27.512 1.00 85.81 92 ASN A C 1
ATOM 667 O O . ASN A 1 92 ? 15.582 0.463 -28.621 1.00 85.81 92 ASN A O 1
ATOM 671 N N . GLN A 1 93 ? 15.510 -0.506 -26.599 1.00 82.94 93 GLN A N 1
ATOM 672 C CA . GLN A 1 93 ? 16.628 -1.418 -26.870 1.00 82.94 93 GLN A CA 1
ATOM 673 C C . GLN A 1 93 ? 16.315 -2.389 -28.016 1.00 82.94 93 GLN A C 1
ATOM 675 O O . GLN A 1 93 ? 17.187 -2.631 -28.847 1.00 82.94 93 GLN A O 1
ATOM 680 N N . GLY A 1 94 ? 15.085 -2.911 -28.086 1.00 81.62 94 GLY A N 1
ATOM 681 C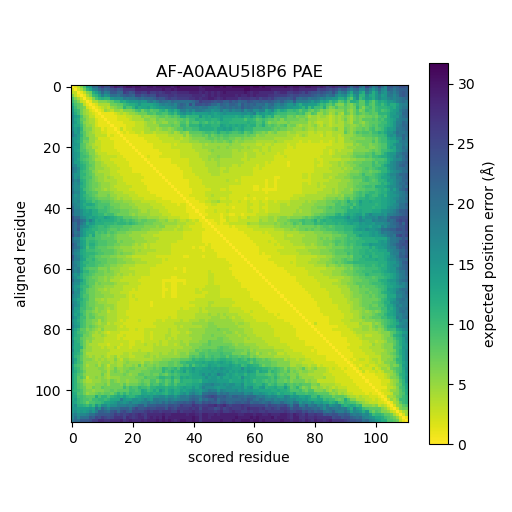 CA . GLY A 1 94 ? 14.635 -3.756 -29.196 1.00 81.62 94 GLY A CA 1
ATOM 682 C C . GLY A 1 94 ? 14.667 -3.018 -30.534 1.00 81.62 94 GLY A C 1
ATOM 683 O O . GLY A 1 94 ? 15.336 -3.465 -31.459 1.00 81.62 94 GLY A O 1
ATOM 684 N N . GLY A 1 95 ? 14.047 -1.836 -30.604 1.00 83.81 95 GLY A N 1
ATOM 685 C CA . GLY A 1 95 ? 14.009 -1.039 -31.835 1.00 83.81 95 GLY A CA 1
ATOM 686 C C . GLY A 1 95 ? 15.393 -0.603 -32.329 1.00 83.81 95 GLY A C 1
ATOM 687 O O . GLY A 1 95 ? 15.649 -0.603 -33.532 1.00 83.81 95 GLY A O 1
ATOM 688 N N . ILE A 1 96 ? 16.317 -0.280 -31.415 1.00 84.44 96 ILE A N 1
ATOM 689 C CA . ILE A 1 96 ? 17.708 0.037 -31.773 1.00 84.44 96 ILE A CA 1
ATOM 690 C C . ILE A 1 96 ? 18.420 -1.194 -32.351 1.00 84.44 96 ILE A C 1
ATOM 692 O O . ILE A 1 96 ? 19.111 -1.072 -33.362 1.00 84.44 96 ILE A O 1
ATOM 696 N N . LEU A 1 97 ? 18.256 -2.374 -31.742 1.00 82.44 97 LEU A N 1
ATOM 697 C CA . LEU A 1 97 ? 18.862 -3.612 -32.245 1.00 82.44 97 LEU A CA 1
ATOM 698 C C . LEU A 1 97 ? 18.308 -4.001 -33.623 1.00 82.44 97 LEU A C 1
ATOM 700 O O . LEU A 1 97 ? 19.087 -4.353 -34.508 1.00 82.44 97 LEU A O 1
ATOM 704 N N . ASP A 1 98 ? 16.999 -3.866 -33.833 1.00 83.50 98 ASP A N 1
ATOM 705 C CA . ASP A 1 98 ? 16.363 -4.133 -35.126 1.00 83.50 98 ASP A CA 1
ATOM 706 C C . ASP A 1 98 ? 16.894 -3.193 -36.219 1.00 83.50 98 ASP A C 1
ATOM 708 O O . ASP A 1 98 ? 17.268 -3.645 -37.304 1.00 83.50 98 A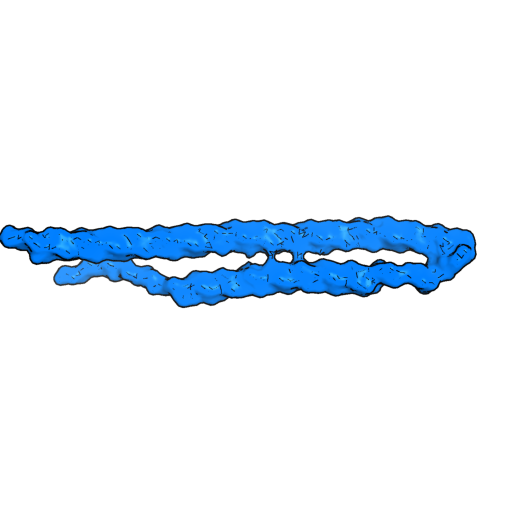SP A O 1
ATOM 712 N N . ALA A 1 99 ? 17.035 -1.898 -35.913 1.00 83.56 99 ALA A N 1
ATOM 713 C CA . ALA A 1 99 ? 17.605 -0.918 -36.836 1.00 83.56 99 ALA A CA 1
ATOM 714 C C . ALA A 1 99 ? 19.081 -1.206 -37.175 1.00 83.56 99 ALA A C 1
ATOM 716 O O . ALA A 1 99 ? 19.494 -1.048 -38.327 1.00 83.56 99 ALA A O 1
ATOM 717 N N . ILE A 1 100 ? 19.881 -1.656 -36.198 1.00 79.94 100 ILE A N 1
ATOM 718 C CA . ILE A 1 100 ? 21.273 -2.079 -36.427 1.00 79.94 100 ILE A CA 1
ATOM 719 C C . ILE A 1 100 ? 21.314 -3.278 -37.382 1.00 79.94 100 ILE A C 1
ATOM 721 O O . ILE A 1 100 ? 22.092 -3.265 -38.340 1.00 79.94 100 ILE A O 1
ATOM 725 N N . HIS A 1 101 ? 20.477 -4.295 -37.158 1.00 81.38 101 HIS A N 1
ATOM 726 C CA . HIS A 1 101 ? 20.408 -5.466 -38.034 1.00 81.38 101 HIS A CA 1
ATOM 727 C C . HIS A 1 101 ? 19.966 -5.096 -39.460 1.00 81.38 101 HIS A C 1
ATOM 729 O O . HIS A 1 101 ? 20.566 -5.571 -40.428 1.00 81.38 101 HIS A O 1
ATOM 735 N N . GLU A 1 102 ? 18.986 -4.199 -39.615 1.00 81.94 102 GLU A N 1
ATOM 736 C CA . GLU A 1 102 ? 18.540 -3.725 -40.932 1.00 81.94 102 GLU A CA 1
ATOM 737 C C . GLU A 1 102 ? 19.650 -2.962 -41.679 1.00 81.94 102 GLU A C 1
ATOM 739 O O . GLU A 1 102 ? 19.891 -3.195 -42.870 1.00 81.94 102 GLU A O 1
ATOM 744 N N . GLN A 1 103 ? 20.381 -2.080 -40.988 1.00 77.56 103 GLN A N 1
ATOM 745 C CA . GLN A 1 103 ? 21.494 -1.338 -41.586 1.00 77.56 103 GLN A CA 1
ATOM 746 C C . GLN A 1 103 ? 22.651 -2.251 -42.002 1.00 77.56 103 GLN A C 1
ATOM 748 O O . GLN A 1 103 ? 23.217 -2.048 -43.082 1.00 77.56 103 GLN A O 1
ATOM 753 N N . GLN A 1 104 ? 22.983 -3.267 -41.198 1.00 74.75 104 GLN A N 1
ATOM 754 C CA . GLN A 1 104 ? 23.995 -4.271 -41.547 1.00 74.75 104 GLN A CA 1
ATOM 755 C C . GLN A 1 104 ? 23.579 -5.079 -42.787 1.00 74.75 104 GLN A C 1
ATOM 757 O O . GLN A 1 104 ? 24.388 -5.268 -43.697 1.00 74.75 104 GLN A O 1
ATOM 762 N N . GLY A 1 105 ? 22.303 -5.468 -42.891 1.00 69.00 105 GLY A N 1
ATOM 763 C CA . GLY A 1 105 ? 21.761 -6.132 -44.083 1.00 69.00 105 GLY A CA 1
ATOM 764 C C . GLY A 1 105 ? 21.817 -5.261 -45.346 1.00 69.00 105 GLY A C 1
ATOM 765 O O . GLY A 1 105 ? 22.161 -5.746 -46.427 1.00 69.00 105 GLY A O 1
ATOM 766 N N . ARG A 1 106 ? 21.556 -3.951 -45.218 1.00 63.09 106 ARG A N 1
ATOM 767 C CA . ARG A 1 106 ? 21.651 -2.983 -46.329 1.00 63.09 106 ARG A CA 1
ATOM 768 C C . ARG A 1 106 ? 23.085 -2.683 -46.761 1.00 63.09 106 ARG A C 1
ATOM 770 O O . ARG A 1 106 ? 23.323 -2.489 -47.951 1.00 63.09 106 ARG A O 1
ATOM 777 N N . THR A 1 107 ? 24.037 -2.638 -45.831 1.00 58.62 107 THR A N 1
ATOM 778 C CA . THR A 1 107 ? 25.459 -2.431 -46.162 1.00 58.62 107 THR A CA 1
ATOM 779 C C . THR A 1 107 ? 26.120 -3.686 -46.730 1.00 58.62 107 THR A C 1
ATOM 781 O O . THR A 1 107 ? 26.994 -3.551 -47.580 1.00 58.62 107 THR A O 1
ATOM 784 N N . GLY A 1 108 ? 25.664 -4.885 -46.355 1.00 55.09 108 GLY A N 1
ATOM 785 C CA . GLY A 1 108 ? 26.101 -6.151 -46.960 1.00 55.09 108 GLY A CA 1
ATOM 786 C C . GLY A 1 108 ? 25.523 -6.443 -48.353 1.00 55.09 108 GLY A C 1
ATOM 787 O O . GLY A 1 108 ? 26.044 -7.306 -49.050 1.00 55.09 108 GLY A O 1
ATOM 788 N N . SER A 1 109 ? 24.474 -5.725 -48.772 1.00 51.75 109 SER A N 1
ATOM 789 C CA . SER A 1 109 ? 23.767 -5.949 -50.047 1.00 51.75 109 SER A CA 1
ATOM 790 C C . SER A 1 109 ? 24.106 -4.933 -51.151 1.00 51.75 109 SER A C 1
ATOM 792 O O . SER A 1 109 ? 23.390 -4.862 -52.149 1.00 51.75 109 SER A O 1
ATOM 794 N N . ARG A 1 110 ? 25.161 -4.119 -51.001 1.00 42.97 110 ARG A N 1
ATOM 795 C CA . ARG A 1 110 ? 25.654 -3.270 -52.103 1.00 42.97 110 ARG A CA 1
ATOM 796 C C . ARG A 1 110 ? 26.642 -4.077 -52.966 1.00 42.97 110 ARG A C 1
ATOM 798 O O . ARG A 1 110 ? 27.664 -4.477 -52.411 1.00 42.97 110 ARG A O 1
ATOM 805 N N . PRO A 1 111 ? 26.349 -4.334 -54.260 1.00 50.41 111 PRO A N 1
ATOM 806 C CA . PRO A 1 111 ? 27.342 -4.834 -55.212 1.00 50.41 111 PRO A CA 1
ATOM 807 C C . PRO A 1 111 ? 28.449 -3.805 -55.476 1.00 50.41 111 PRO A C 1
ATOM 809 O O . PRO A 1 111 ? 28.206 -2.592 -55.257 1.00 50.41 111 PRO A O 1
#

Sequence (111 aa):
MTGPSYTSNPAAIIGGTRVIEDLGRYADEVGASAHAALADTSWTGDDSYGQQLRQEFVQTRDSVLATIDAIAAGISAVGDGTLDNLRSIRGNQGGILDAIHEQQGRTGSRP

Radius of gyration: 26.66 Å; Cα contacts (8 Å, |Δi|>4): 38; chains: 1; bounding box: 58×19×84 Å

Secondary structure (DSSP, 8-state):
---------HHHHHHHHHHHHHHHHHHHHHHHHHHHHT---GGG-SSHHHHHHHHHHHHHHHHHHHHHHHHHHHHHHHHHHHHHHHHHHHHHHHHHHHHHHHHHHHHHT--

Foldseek 3Di:
DPDPPLDDDVVVLVVVLVVLVVQLVVLVVVLVVLCVVLVDLVVLDDDPRSVVVSVVSVVVSVVVSVVSVVVSVVSNVVSVVSNVVSVVVVVVSVVVVVVVVVVVVVVVPDD

Solvent-accessible surface area (backbone atoms only — not comparable to full-atom values): 6280 Å² total; per-residue (Å²): 134,89,69,87,82,83,79,83,64,68,68,60,54,54,52,54,44,51,56,38,54,52,50,33,52,50,35,50,51,51,39,54,51,52,52,62,74,66,63,77,65,79,87,39,54,86,51,79,65,18,50,52,50,44,51,57,49,50,57,53,49,52,54,53,50,52,52,44,48,52,50,28,54,48,49,36,53,55,33,52,57,49,45,52,49,52,52,50,52,52,50,53,55,50,55,52,51,52,51,51,53,52,51,52,53,58,65,72,66,63,130